Protein AF-A0A7S3RGF4-F1 (afdb_monomer_lite)

Structure (mmCIF, N/CA/C/O backbone):
data_AF-A0A7S3RGF4-F1
#
_entry.id   AF-A0A7S3RGF4-F1
#
loop_
_atom_site.group_PDB
_atom_site.id
_atom_site.type_sy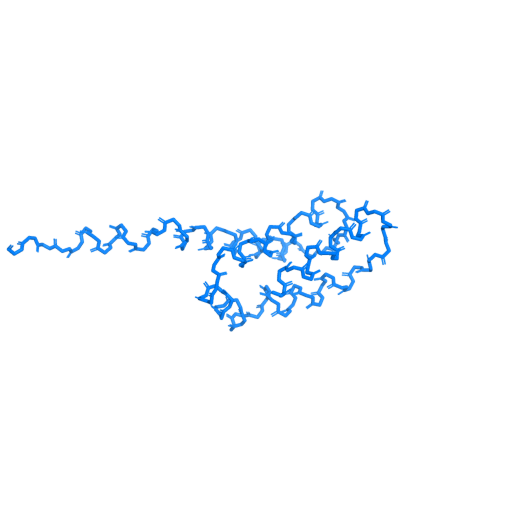mbol
_atom_site.label_atom_id
_atom_site.label_alt_id
_atom_site.label_comp_id
_atom_site.label_asym_id
_atom_site.label_entity_id
_atom_site.label_seq_id
_atom_site.pdbx_PDB_ins_code
_atom_site.Cartn_x
_atom_site.Cartn_y
_atom_site.Cartn_z
_atom_site.occupancy
_atom_site.B_iso_or_equiv
_atom_site.auth_seq_id
_atom_site.auth_comp_id
_atom_site.auth_asym_id
_atom_site.auth_atom_id
_atom_site.pdbx_PDB_model_num
ATOM 1 N N . GLU A 1 1 ? 3.673 -9.944 10.162 1.00 89.00 1 GLU A N 1
ATOM 2 C CA . GLU A 1 1 ? 3.918 -10.769 8.955 1.00 89.00 1 GLU A CA 1
ATOM 3 C C . GLU A 1 1 ? 3.541 -10.126 7.618 1.00 89.00 1 GLU A C 1
ATOM 5 O O . GLU A 1 1 ? 4.455 -9.944 6.826 1.00 89.00 1 GLU A O 1
ATOM 10 N N . ILE A 1 2 ? 2.284 -9.743 7.337 1.00 89.94 2 ILE A N 1
ATOM 11 C CA . ILE A 1 2 ? 1.891 -9.202 6.007 1.00 89.94 2 ILE A CA 1
ATOM 12 C C . ILE A 1 2 ? 2.718 -7.965 5.615 1.00 89.94 2 ILE A C 1
ATOM 14 O O . ILE A 1 2 ? 3.405 -7.978 4.597 1.00 89.94 2 ILE A O 1
ATOM 18 N N . GLN A 1 3 ? 2.748 -6.942 6.476 1.00 92.75 3 GLN A N 1
ATOM 19 C CA . GLN A 1 3 ? 3.545 -5.730 6.248 1.00 92.75 3 GLN A CA 1
ATOM 20 C C . GLN A 1 3 ? 5.032 -6.033 6.011 1.00 92.75 3 GLN A C 1
ATOM 22 O O . GLN A 1 3 ? 5.649 -5.450 5.125 1.00 92.75 3 GLN A O 1
ATOM 27 N N . LYS A 1 4 ? 5.604 -6.979 6.765 1.00 91.44 4 LYS A N 1
ATOM 28 C CA . LYS A 1 4 ? 7.008 -7.386 6.624 1.00 91.44 4 LYS A CA 1
ATOM 29 C C . LYS A 1 4 ? 7.280 -8.022 5.258 1.00 91.44 4 LYS A C 1
ATOM 31 O O . LYS A 1 4 ? 8.302 -7.726 4.651 1.00 91.44 4 LYS A O 1
ATOM 36 N N . ARG A 1 5 ? 6.369 -8.866 4.760 1.00 92.88 5 ARG A N 1
ATOM 37 C CA . ARG A 1 5 ? 6.481 -9.463 3.419 1.00 92.88 5 ARG A CA 1
ATOM 38 C C . ARG A 1 5 ? 6.423 -8.394 2.332 1.00 92.88 5 ARG A C 1
ATOM 40 O O . ARG A 1 5 ? 7.308 -8.378 1.488 1.00 92.88 5 ARG A O 1
ATOM 47 N N . LEU A 1 6 ? 5.474 -7.461 2.421 1.00 92.19 6 LEU A N 1
ATOM 48 C CA . LEU A 1 6 ? 5.367 -6.349 1.472 1.00 92.19 6 LEU A CA 1
ATOM 49 C C . LEU A 1 6 ? 6.626 -5.466 1.476 1.00 92.19 6 LEU A C 1
ATOM 51 O O . LEU A 1 6 ? 7.130 -5.086 0.426 1.00 92.19 6 LEU A O 1
ATOM 55 N N . ASN A 1 7 ? 7.186 -5.192 2.657 1.00 93.12 7 ASN A N 1
ATOM 56 C CA . ASN A 1 7 ? 8.444 -4.458 2.787 1.00 93.12 7 ASN A CA 1
ATOM 57 C C . ASN A 1 7 ? 9.629 -5.181 2.127 1.00 93.12 7 ASN A C 1
ATOM 59 O O . ASN A 1 7 ? 10.471 -4.550 1.496 1.00 93.12 7 ASN A O 1
ATOM 63 N N . ASN A 1 8 ? 9.698 -6.505 2.257 1.00 91.81 8 ASN A N 1
ATOM 64 C CA . ASN A 1 8 ? 10.742 -7.290 1.603 1.00 91.81 8 ASN A CA 1
ATOM 65 C C . ASN A 1 8 ? 10.580 -7.282 0.074 1.00 91.81 8 ASN A C 1
ATOM 67 O O . ASN A 1 8 ? 11.579 -7.168 -0.629 1.00 91.81 8 ASN A O 1
ATOM 71 N N . THR A 1 9 ? 9.347 -7.360 -0.439 1.00 94.06 9 THR A N 1
ATOM 72 C CA . THR A 1 9 ? 9.044 -7.226 -1.876 1.00 94.06 9 THR A CA 1
ATOM 73 C C . THR A 1 9 ? 9.509 -5.874 -2.426 1.00 94.06 9 THR A C 1
ATOM 75 O O . THR A 1 9 ? 10.193 -5.821 -3.451 1.00 94.06 9 THR A O 1
ATOM 78 N N . LEU A 1 10 ? 9.235 -4.787 -1.698 1.00 93.50 10 LEU A N 1
ATOM 79 C CA . LEU A 1 10 ? 9.729 -3.451 -2.039 1.00 93.50 10 LEU A CA 1
ATOM 80 C C . LEU A 1 10 ? 11.268 -3.409 -2.085 1.00 93.50 10 LEU A C 1
ATOM 82 O O . LEU A 1 10 ? 11.854 -2.876 -3.026 1.00 93.50 10 LEU A O 1
ATOM 86 N N . GLY A 1 11 ? 11.931 -4.033 -1.106 1.00 94.50 11 GLY A N 1
ATOM 87 C CA . GLY A 1 11 ? 13.393 -4.147 -1.063 1.00 94.50 11 GLY A CA 1
ATOM 88 C C . GLY A 1 11 ? 13.989 -4.911 -2.251 1.00 94.50 11 GLY A C 1
ATOM 89 O O . GLY A 1 11 ? 15.003 -4.488 -2.808 1.00 94.50 11 GLY A O 1
ATOM 90 N N . TRP A 1 12 ? 13.351 -6.000 -2.688 1.00 95.50 12 TRP A N 1
ATOM 91 C CA . TRP A 1 12 ? 13.749 -6.721 -3.903 1.00 95.50 12 TRP A CA 1
ATOM 92 C C . TRP A 1 12 ? 13.594 -5.867 -5.160 1.00 95.50 12 TRP A C 1
ATOM 94 O O . TRP A 1 12 ? 14.492 -5.849 -5.995 1.00 95.50 12 TRP A O 1
ATOM 104 N N . SER A 1 13 ? 12.520 -5.084 -5.265 1.00 95.00 13 SER A N 1
ATOM 105 C CA . SER A 1 13 ? 12.349 -4.159 -6.396 1.00 95.00 13 SER A CA 1
ATOM 106 C C . SER A 1 13 ? 13.472 -3.130 -6.454 1.00 95.00 13 SER A C 1
ATOM 108 O O . SER A 1 13 ? 14.072 -2.930 -7.503 1.00 95.00 13 SER A O 1
ATOM 110 N N . ALA A 1 14 ? 13.831 -2.557 -5.304 1.00 94.12 14 ALA A N 1
ATOM 111 C CA . ALA A 1 14 ? 14.896 -1.564 -5.214 1.00 94.12 14 ALA A CA 1
ATOM 112 C C . ALA A 1 14 ? 16.301 -2.112 -5.521 1.00 94.12 14 ALA A C 1
ATOM 114 O O . ALA A 1 14 ? 17.183 -1.343 -5.892 1.00 94.12 14 ALA A O 1
ATOM 115 N N . THR A 1 15 ? 16.536 -3.413 -5.330 1.00 95.88 15 THR A N 1
ATOM 116 C CA . THR A 1 15 ? 17.880 -4.008 -5.448 1.00 95.88 15 THR A CA 1
ATOM 117 C C . THR A 1 15 ? 18.086 -4.813 -6.724 1.00 95.88 15 THR A C 1
ATOM 119 O O . THR A 1 15 ? 19.210 -4.865 -7.218 1.00 95.88 15 THR A O 1
ATOM 122 N N . SER A 1 16 ? 17.037 -5.430 -7.269 1.00 93.56 16 SER A N 1
ATOM 123 C CA . SER A 1 16 ? 17.130 -6.272 -8.466 1.00 93.56 16 SER A CA 1
ATOM 124 C C . SER A 1 16 ? 16.197 -5.850 -9.599 1.00 93.56 16 SER A C 1
ATOM 126 O O . SER A 1 16 ? 16.434 -6.236 -10.743 1.00 93.56 16 SER A O 1
ATOM 128 N N . GLY A 1 17 ? 15.130 -5.100 -9.302 1.00 88.31 17 GLY A N 1
ATOM 129 C CA . GLY A 1 17 ? 14.085 -4.774 -10.275 1.00 88.31 17 GLY A CA 1
ATOM 130 C C . GLY A 1 17 ? 13.334 -5.999 -10.816 1.00 88.31 17 GLY A C 1
ATOM 131 O O . GLY A 1 17 ? 12.727 -5.910 -11.872 1.00 88.31 17 GLY A O 1
ATOM 132 N N . GLN A 1 18 ? 13.404 -7.151 -10.135 1.00 91.88 18 GLN A N 1
ATOM 133 C CA . GLN A 1 18 ? 12.836 -8.431 -10.604 1.00 91.88 18 GLN A CA 1
ATOM 134 C C . GLN A 1 18 ? 11.454 -8.748 -10.014 1.00 91.88 18 GLN A C 1
ATOM 136 O O . GLN A 1 18 ? 11.009 -9.892 -10.061 1.00 91.88 18 GLN A O 1
ATOM 141 N N . VAL A 1 19 ? 10.798 -7.782 -9.374 1.00 96.31 19 VAL A N 1
ATOM 142 C CA . VAL A 1 19 ? 9.428 -7.982 -8.897 1.00 96.31 19 VAL A CA 1
ATOM 143 C C . VAL A 1 19 ? 8.489 -7.540 -10.002 1.00 96.31 19 VAL A C 1
ATOM 145 O O . VAL A 1 19 ? 8.470 -6.368 -10.366 1.00 96.31 19 VAL A O 1
ATOM 148 N N . ASP A 1 20 ? 7.711 -8.481 -10.518 1.00 97.25 20 ASP A N 1
ATOM 149 C CA . ASP A 1 20 ? 6.728 -8.191 -11.550 1.00 97.25 20 ASP A CA 1
ATOM 150 C C . ASP A 1 20 ? 5.582 -7.316 -11.021 1.00 97.25 20 ASP A C 1
ATOM 152 O O . ASP A 1 20 ? 5.145 -7.449 -9.874 1.00 97.25 20 ASP A O 1
ATOM 156 N N . ASN A 1 21 ? 5.017 -6.491 -11.906 1.00 97.75 21 ASN A N 1
ATOM 157 C CA . ASN 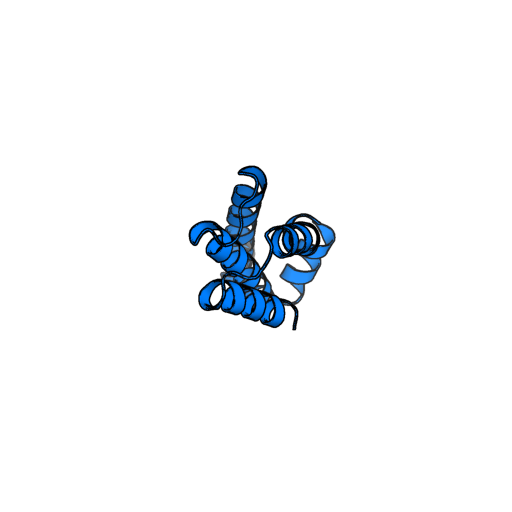A 1 21 ? 3.927 -5.566 -11.582 1.00 97.75 21 ASN A CA 1
ATOM 158 C C . ASN A 1 21 ? 2.703 -6.253 -10.945 1.00 97.75 21 ASN A C 1
ATOM 160 O O . ASN A 1 21 ? 2.092 -5.710 -10.026 1.00 97.75 21 ASN A O 1
ATOM 164 N N . TRP A 1 22 ? 2.365 -7.465 -11.404 1.00 97.56 22 TRP A N 1
ATOM 165 C CA . TRP A 1 22 ? 1.195 -8.214 -10.928 1.00 97.56 22 TRP A CA 1
ATOM 166 C C . TRP A 1 22 ? 1.271 -8.544 -9.431 1.00 97.56 22 TRP A C 1
ATOM 168 O O . TRP A 1 22 ? 0.241 -8.629 -8.773 1.00 97.56 22 TRP A O 1
ATOM 178 N N . VAL A 1 23 ? 2.478 -8.661 -8.863 1.00 97.56 23 VAL A N 1
ATOM 179 C CA . VAL A 1 23 ? 2.660 -8.933 -7.428 1.00 97.56 23 VAL A CA 1
ATOM 180 C C . VAL A 1 23 ? 2.090 -7.791 -6.586 1.00 97.56 23 VAL A C 1
ATOM 182 O O . VAL A 1 23 ? 1.515 -8.023 -5.521 1.00 97.56 23 VAL A O 1
ATOM 185 N N . TYR A 1 24 ? 2.254 -6.555 -7.058 1.00 98.25 24 TYR A N 1
ATOM 186 C CA . TYR A 1 24 ? 1.703 -5.378 -6.403 1.00 98.25 24 TYR A CA 1
ATOM 187 C C . TYR A 1 24 ? 0.207 -5.221 -6.671 1.00 98.25 24 TYR A C 1
ATOM 189 O O . TYR A 1 24 ? -0.520 -4.920 -5.728 1.00 98.25 24 TYR A O 1
ATOM 197 N N . GLU A 1 25 ? -0.260 -5.479 -7.897 1.00 98.31 25 GLU A N 1
ATOM 198 C CA . GLU A 1 25 ? -1.697 -5.458 -8.218 1.00 98.31 25 GLU A CA 1
ATOM 199 C C . GLU A 1 25 ? -2.488 -6.443 -7.356 1.00 98.31 25 GLU A C 1
ATOM 201 O O . GLU A 1 25 ? -3.401 -6.032 -6.644 1.00 98.31 25 GLU A O 1
ATOM 206 N N . ASP A 1 26 ? -2.082 -7.713 -7.319 1.00 98.00 26 ASP A N 1
ATOM 207 C CA . ASP A 1 26 ? -2.771 -8.742 -6.536 1.00 98.00 26 ASP A CA 1
ATOM 208 C C . ASP A 1 26 ? -2.775 -8.394 -5.041 1.00 98.00 26 ASP A C 1
ATOM 210 O O . ASP A 1 26 ? -3.772 -8.571 -4.336 1.00 98.00 26 ASP A O 1
ATOM 214 N N . ALA A 1 27 ? -1.661 -7.863 -4.529 1.00 97.75 27 ALA A N 1
ATOM 215 C CA . ALA A 1 27 ? -1.582 -7.439 -3.139 1.00 97.75 27 ALA A CA 1
ATOM 216 C C . ALA A 1 27 ? -2.479 -6.218 -2.858 1.00 97.75 27 ALA A C 1
ATOM 218 O O . ALA A 1 27 ? -3.109 -6.155 -1.799 1.00 97.75 27 ALA A O 1
ATOM 219 N N . ASN A 1 28 ? -2.556 -5.255 -3.777 1.00 98.38 28 ASN A N 1
ATOM 220 C CA . ASN A 1 28 ? -3.457 -4.112 -3.672 1.00 98.38 28 ASN A CA 1
ATOM 221 C C . ASN A 1 28 ? -4.925 -4.565 -3.700 1.00 98.38 28 ASN A C 1
ATOM 223 O O . ASN A 1 28 ? -5.712 -4.136 -2.857 1.00 98.38 28 ASN A O 1
ATOM 227 N N . ASP A 1 29 ? -5.284 -5.482 -4.592 1.00 97.81 29 ASP A N 1
ATOM 228 C CA . ASP A 1 29 ? -6.644 -6.008 -4.701 1.00 97.81 29 ASP A CA 1
ATOM 229 C C . ASP A 1 29 ? -7.091 -6.692 -3.402 1.00 97.81 29 ASP A C 1
ATOM 231 O O . ASP A 1 29 ? -8.179 -6.418 -2.892 1.00 97.81 29 ASP A O 1
ATOM 235 N N . VAL A 1 30 ? -6.220 -7.507 -2.802 1.00 96.19 30 VAL A N 1
ATOM 236 C CA . VAL A 1 30 ? -6.533 -8.218 -1.555 1.00 96.19 30 VAL A CA 1
ATOM 237 C C . VAL A 1 30 ? -6.568 -7.285 -0.345 1.00 96.19 30 VAL A C 1
ATOM 239 O O . VAL A 1 30 ? -7.458 -7.407 0.491 1.00 96.19 30 VAL A O 1
ATOM 242 N N . TYR A 1 31 ? -5.589 -6.389 -0.189 1.00 96.94 31 TYR A N 1
ATOM 243 C CA . TYR A 1 31 ? -5.408 -5.656 1.072 1.00 96.94 31 TYR A CA 1
ATOM 244 C C . TYR A 1 31 ? -5.937 -4.223 1.059 1.00 96.94 31 TYR A C 1
ATOM 246 O O . TYR A 1 31 ? -6.176 -3.669 2.132 1.00 96.94 31 TYR A O 1
ATOM 254 N N . MET A 1 32 ? -6.077 -3.622 -0.123 1.00 97.56 32 MET A N 1
ATOM 255 C CA . MET A 1 32 ? -6.371 -2.198 -0.289 1.00 97.56 32 MET A CA 1
ATOM 256 C C . MET A 1 32 ? -7.653 -1.936 -1.069 1.00 97.56 32 MET A C 1
ATOM 258 O O . MET A 1 32 ? -8.197 -0.852 -0.909 1.00 97.56 32 MET A O 1
ATOM 262 N N . LYS A 1 33 ? -8.184 -2.878 -1.858 1.00 97.50 33 LYS A N 1
ATOM 263 C CA . LYS A 1 33 ? -9.505 -2.721 -2.497 1.00 97.50 33 LYS A CA 1
ATOM 264 C C . LYS A 1 33 ? -10.646 -3.366 -1.729 1.00 97.50 33 LYS A C 1
ATOM 266 O O . LYS A 1 33 ? -11.737 -2.809 -1.733 1.00 97.50 33 LYS A O 1
ATOM 271 N N . ASP A 1 34 ? -10.416 -4.509 -1.088 1.00 97.50 34 ASP A N 1
ATOM 272 C CA . ASP A 1 34 ? -11.451 -5.201 -0.316 1.00 97.50 34 ASP A CA 1
ATOM 273 C C . ASP A 1 34 ? -11.801 -4.414 0.967 1.00 97.50 34 ASP A C 1
ATOM 275 O O . ASP A 1 34 ? -10.980 -4.362 1.893 1.00 97.50 34 ASP A O 1
ATOM 279 N N . PRO A 1 35 ? -13.015 -3.836 1.079 1.00 96.00 35 PRO A N 1
ATOM 280 C CA . PRO A 1 35 ? -13.406 -3.052 2.249 1.00 96.00 35 PRO A CA 1
ATOM 281 C C . PRO A 1 35 ? -13.435 -3.868 3.546 1.00 96.00 35 PRO A C 1
ATOM 283 O O . PRO A 1 35 ? -13.179 -3.330 4.627 1.00 96.00 35 PRO A O 1
ATOM 286 N N . GLU A 1 36 ? -13.733 -5.170 3.472 1.00 96.75 36 GLU A N 1
ATOM 287 C CA . GLU A 1 36 ? -13.732 -6.034 4.651 1.00 96.75 36 GLU A CA 1
ATOM 288 C C . GLU A 1 36 ? -12.300 -6.244 5.155 1.00 96.75 36 GLU A C 1
ATOM 290 O O . GLU A 1 36 ? -12.033 -6.134 6.359 1.00 96.75 36 GLU A O 1
ATOM 295 N N . MET A 1 37 ? -11.361 -6.487 4.236 1.00 97.06 37 MET A N 1
ATOM 296 C CA . MET A 1 37 ? -9.948 -6.630 4.573 1.00 97.06 37 MET A CA 1
ATOM 297 C C . MET A 1 37 ? -9.351 -5.322 5.101 1.00 97.06 37 MET A C 1
ATOM 299 O O . MET A 1 37 ? -8.659 -5.349 6.124 1.00 97.06 37 MET A O 1
ATOM 303 N N . GLN A 1 38 ? -9.647 -4.184 4.463 1.00 96.56 38 GLN A N 1
ATOM 304 C CA . GLN A 1 38 ? -9.226 -2.857 4.928 1.00 96.56 38 GLN A CA 1
ATOM 305 C C . GLN A 1 38 ? -9.637 -2.646 6.387 1.00 96.56 38 GLN A C 1
ATOM 307 O O . GLN A 1 38 ? -8.787 -2.394 7.246 1.00 96.56 38 GLN A O 1
ATOM 312 N N . LYS A 1 39 ? -10.932 -2.827 6.689 1.00 95.94 39 LYS A N 1
ATOM 313 C CA . LYS A 1 39 ? -11.472 -2.670 8.043 1.00 95.94 39 LYS A CA 1
ATOM 314 C C . LYS A 1 39 ? -10.771 -3.602 9.026 1.00 95.94 39 LYS A C 1
ATOM 316 O O . LYS A 1 39 ? -10.311 -3.157 10.078 1.00 95.94 39 LYS A O 1
ATOM 321 N N . ARG A 1 40 ? -10.627 -4.880 8.665 1.00 96.94 40 ARG A N 1
ATOM 322 C CA . ARG A 1 40 ? -9.969 -5.890 9.502 1.00 96.94 40 ARG A CA 1
ATOM 323 C C . ARG A 1 40 ? -8.532 -5.496 9.843 1.00 96.94 40 ARG A C 1
ATOM 325 O O . ARG A 1 40 ? -8.144 -5.565 11.010 1.00 96.94 40 ARG A O 1
ATOM 332 N N . LEU A 1 41 ? -7.734 -5.082 8.859 1.00 96.69 41 LEU A N 1
ATOM 333 C CA . LEU A 1 41 ? -6.335 -4.695 9.070 1.00 96.69 41 LEU A CA 1
ATOM 334 C C . LEU A 1 41 ? -6.218 -3.394 9.870 1.00 96.69 41 LEU A C 1
ATOM 336 O O . LEU A 1 41 ? -5.376 -3.306 10.768 1.00 96.69 41 LEU A O 1
ATOM 340 N N . MET A 1 42 ? -7.083 -2.419 9.587 1.00 95.19 42 MET A N 1
ATOM 341 C CA . MET A 1 42 ? -7.117 -1.128 10.269 1.00 95.19 42 MET A CA 1
ATOM 342 C C . MET A 1 42 ? -7.527 -1.256 11.747 1.00 95.19 42 MET A C 1
ATOM 344 O O . MET A 1 42 ? -6.969 -0.565 12.598 1.00 95.19 42 MET A O 1
ATOM 348 N N . GLU A 1 43 ? -8.459 -2.153 12.082 1.00 95.25 43 GLU A N 1
ATOM 349 C CA . GLU A 1 43 ? -8.842 -2.461 13.469 1.00 95.25 43 GLU A CA 1
ATOM 350 C C . GLU A 1 43 ? -7.785 -3.305 14.192 1.00 95.25 43 GLU A C 1
ATOM 352 O O . GLU A 1 43 ? -7.510 -3.075 15.368 1.00 95.25 43 GLU A O 1
ATOM 357 N N . THR A 1 44 ? -7.162 -4.257 13.491 1.00 96.62 44 THR A N 1
ATOM 358 C CA . THR A 1 44 ? -6.169 -5.162 14.089 1.00 96.62 44 THR A CA 1
ATOM 359 C C . THR A 1 44 ? -4.872 -4.435 14.439 1.00 96.62 44 THR A C 1
ATOM 361 O O . THR A 1 44 ? -4.318 -4.632 15.521 1.00 96.62 44 THR A O 1
ATOM 364 N N . ASN A 1 45 ? -4.333 -3.636 13.513 1.00 97.00 45 ASN A N 1
ATOM 365 C CA . ASN A 1 45 ? -3.100 -2.885 13.734 1.00 97.00 45 ASN A CA 1
ATOM 366 C C . ASN A 1 45 ? -3.002 -1.682 12.773 1.00 97.00 45 ASN A C 1
ATOM 368 O O . ASN A 1 45 ? -2.400 -1.806 11.698 1.00 97.00 45 ASN A O 1
ATOM 372 N N . PRO A 1 46 ? -3.515 -0.499 13.161 1.00 96.81 46 PRO A N 1
ATOM 373 C CA . PRO A 1 46 ? -3.545 0.670 12.282 1.00 96.81 46 PRO A CA 1
ATOM 374 C C . PRO A 1 46 ? -2.139 1.159 11.905 1.00 96.81 46 PRO A C 1
ATOM 376 O O . PRO A 1 46 ? -1.886 1.499 10.755 1.00 96.81 46 PRO A O 1
ATOM 379 N N . ASN A 1 47 ? -1.168 1.084 12.820 1.00 97.00 47 ASN A N 1
ATOM 380 C CA . ASN A 1 47 ? 0.224 1.439 12.523 1.00 97.00 47 ASN A CA 1
ATOM 381 C C . ASN A 1 47 ? 0.841 0.547 11.434 1.00 97.00 47 ASN A C 1
ATOM 383 O O . ASN A 1 47 ? 1.613 1.020 10.597 1.00 97.00 47 ASN A O 1
ATOM 387 N N . SER A 1 48 ? 0.528 -0.752 11.447 1.00 97.19 48 SER A N 1
ATOM 388 C CA . SER A 1 48 ? 0.968 -1.681 10.404 1.00 97.19 48 SER A CA 1
ATOM 389 C C . SER A 1 48 ? 0.234 -1.439 9.089 1.00 97.19 48 SER A C 1
ATOM 391 O O . SER A 1 48 ? 0.868 -1.506 8.039 1.00 97.19 48 SER A O 1
ATOM 393 N N . PHE A 1 49 ? -1.070 -1.159 9.137 1.00 98.06 49 PHE A N 1
ATOM 394 C CA . PHE A 1 49 ? -1.863 -0.853 7.948 1.00 98.06 49 PHE A CA 1
ATOM 395 C C . PHE A 1 49 ? -1.347 0.410 7.249 1.00 98.06 49 PHE A C 1
ATOM 397 O O . PHE A 1 49 ? -1.037 0.361 6.062 1.00 98.06 49 PHE A O 1
ATOM 404 N N . ARG A 1 50 ? -1.084 1.487 8.001 1.00 98.19 50 ARG A N 1
ATOM 405 C CA . ARG A 1 50 ? -0.441 2.704 7.482 1.00 98.19 50 ARG A CA 1
ATOM 406 C C . ARG A 1 50 ? 0.867 2.418 6.754 1.00 98.19 50 ARG A C 1
ATOM 408 O O . ARG A 1 50 ? 1.083 2.917 5.656 1.00 98.19 50 ARG A O 1
ATOM 415 N N . LYS A 1 51 ? 1.741 1.596 7.345 1.00 97.94 51 LYS A N 1
ATOM 416 C CA . LYS A 1 51 ? 3.006 1.201 6.703 1.00 97.94 51 LYS A CA 1
ATOM 417 C C . LYS A 1 51 ? 2.776 0.425 5.406 1.00 97.94 51 LYS A C 1
ATOM 419 O O . LYS A 1 51 ? 3.551 0.578 4.475 1.00 97.94 51 LYS A O 1
ATOM 424 N N . MET A 1 52 ? 1.737 -0.407 5.330 1.00 98.19 52 MET A N 1
ATOM 425 C CA . MET A 1 52 ? 1.401 -1.103 4.085 1.00 98.19 52 MET A CA 1
ATOM 426 C C . MET A 1 52 ? 0.967 -0.118 2.998 1.00 98.19 52 MET A C 1
ATOM 428 O O . MET A 1 52 ? 1.498 -0.187 1.895 1.00 98.19 52 MET A O 1
ATOM 432 N N . VAL A 1 53 ? 0.073 0.820 3.323 1.00 98.44 53 VAL A N 1
ATOM 433 C CA . VAL A 1 53 ? -0.369 1.873 2.393 1.00 98.44 53 VAL A CA 1
ATOM 434 C C . VAL A 1 53 ? 0.820 2.715 1.917 1.00 98.44 53 VAL A C 1
ATOM 436 O O . VAL A 1 53 ? 0.990 2.924 0.718 1.00 98.44 53 VAL A O 1
ATOM 439 N N . ALA A 1 54 ? 1.699 3.124 2.839 1.00 98.19 54 ALA A N 1
ATOM 440 C CA . ALA A 1 54 ? 2.918 3.863 2.514 1.00 98.19 54 ALA A CA 1
ATOM 441 C C . ALA A 1 54 ? 3.838 3.084 1.560 1.00 98.19 54 ALA A C 1
ATOM 443 O O . ALA A 1 54 ? 4.340 3.658 0.600 1.00 98.19 54 ALA A O 1
ATOM 444 N N . ASN A 1 55 ? 4.012 1.777 1.776 1.00 98.25 55 ASN A N 1
ATOM 445 C CA . ASN A 1 55 ? 4.838 0.939 0.906 1.00 98.25 55 ASN A CA 1
ATOM 446 C C . ASN A 1 55 ? 4.273 0.837 -0.521 1.00 98.25 55 ASN A C 1
ATOM 448 O O . ASN A 1 55 ? 5.053 0.821 -1.469 1.00 98.25 55 ASN A O 1
ATOM 452 N N . PHE A 1 56 ? 2.947 0.781 -0.694 1.00 98.62 56 PHE A N 1
ATOM 453 C CA . PHE A 1 56 ? 2.326 0.804 -2.026 1.00 98.62 56 PHE A CA 1
ATOM 454 C C . PHE A 1 56 ? 2.524 2.151 -2.727 1.00 98.62 56 PHE A C 1
ATOM 456 O O . PHE A 1 56 ? 2.923 2.189 -3.890 1.00 98.62 56 PHE A O 1
ATOM 463 N N . LEU A 1 57 ? 2.311 3.257 -2.008 1.00 98.62 57 LEU A N 1
ATOM 464 C 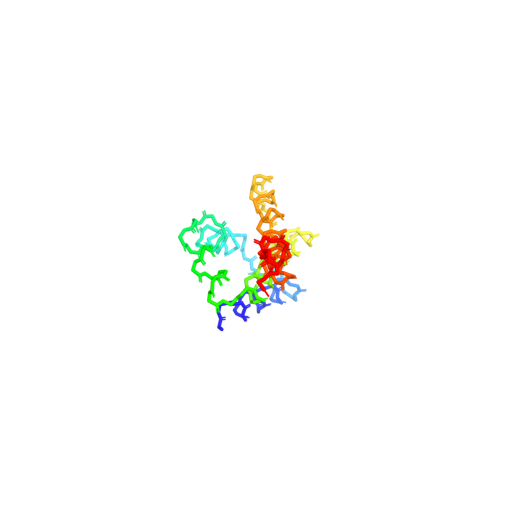CA . LEU A 1 57 ? 2.565 4.601 -2.534 1.00 98.62 57 LEU A CA 1
ATOM 465 C C . LEU A 1 57 ? 4.044 4.791 -2.906 1.00 98.62 57 LEU A C 1
ATOM 467 O O . LEU A 1 57 ? 4.348 5.386 -3.936 1.00 98.62 57 LEU A O 1
ATOM 471 N N . GLU A 1 58 ? 4.967 4.251 -2.108 1.00 98.31 58 GLU A N 1
ATOM 472 C CA . GLU A 1 58 ? 6.400 4.273 -2.399 1.00 98.31 58 GLU A CA 1
ATOM 473 C C . GLU A 1 58 ? 6.755 3.425 -3.626 1.00 98.31 58 GLU A C 1
ATOM 475 O O . GLU A 1 58 ? 7.524 3.880 -4.474 1.00 98.31 58 GLU A O 1
ATOM 480 N N . ALA A 1 59 ? 6.190 2.219 -3.750 1.00 98.25 59 ALA A N 1
ATOM 481 C CA . ALA A 1 59 ? 6.402 1.363 -4.916 1.00 98.25 59 ALA A CA 1
ATOM 482 C C . ALA A 1 59 ? 5.987 2.079 -6.210 1.00 98.25 59 ALA A C 1
ATOM 484 O O . ALA A 1 59 ? 6.747 2.079 -7.179 1.00 98.25 59 ALA A O 1
ATOM 485 N N . ASN A 1 60 ? 4.837 2.759 -6.201 1.00 98.50 60 ASN A N 1
ATOM 486 C CA . ASN A 1 60 ? 4.397 3.557 -7.341 1.00 98.50 60 ASN A CA 1
ATOM 487 C C . ASN A 1 60 ? 5.284 4.789 -7.577 1.00 98.50 60 ASN A C 1
ATOM 489 O O . ASN A 1 60 ? 5.777 4.985 -8.685 1.00 98.50 60 ASN A O 1
ATOM 493 N N . GLY A 1 61 ? 5.568 5.577 -6.537 1.00 97.94 61 GLY A N 1
ATOM 494 C CA . GLY A 1 61 ? 6.384 6.792 -6.650 1.00 97.94 61 GLY A CA 1
ATOM 495 C C . GLY A 1 61 ? 7.824 6.546 -7.116 1.00 97.94 61 GLY A C 1
ATOM 496 O O . GLY A 1 61 ? 8.469 7.459 -7.628 1.00 97.94 61 GLY A O 1
ATOM 497 N N . ARG A 1 62 ? 8.333 5.318 -6.961 1.00 97.56 62 ARG A N 1
ATOM 498 C CA . ARG A 1 62 ? 9.655 4.889 -7.447 1.00 97.56 62 ARG A CA 1
ATOM 499 C C . ARG A 1 62 ? 9.623 4.167 -8.798 1.00 97.56 62 ARG A C 1
ATOM 501 O O . ARG A 1 62 ? 10.683 3.782 -9.282 1.00 97.56 62 ARG A O 1
ATOM 508 N N . GLY A 1 63 ? 8.447 3.978 -9.396 1.00 96.94 63 GLY A N 1
ATOM 509 C CA . GLY A 1 63 ? 8.288 3.272 -10.671 1.00 96.94 63 GLY A CA 1
ATOM 510 C C . GLY A 1 63 ? 8.443 1.752 -10.576 1.00 96.94 63 GLY A C 1
ATOM 511 O O . GLY A 1 63 ? 8.696 1.103 -11.583 1.00 96.94 63 GLY A O 1
ATOM 512 N N . TYR A 1 64 ? 8.320 1.169 -9.379 1.00 97.94 64 TYR A N 1
ATOM 513 C CA . TYR A 1 64 ? 8.324 -0.289 -9.193 1.00 97.94 64 TYR A CA 1
ATOM 514 C C . TYR A 1 64 ? 6.944 -0.910 -9.416 1.00 97.94 64 TYR A C 1
ATOM 516 O O . TYR A 1 64 ? 6.839 -2.118 -9.611 1.00 97.94 64 TYR A O 1
ATOM 524 N N . TRP A 1 65 ? 5.897 -0.090 -9.338 1.00 98.56 65 TRP A N 1
ATOM 525 C CA . TRP A 1 65 ? 4.518 -0.501 -9.536 1.00 98.56 65 TRP A CA 1
ATOM 526 C C . TRP A 1 65 ? 3.760 0.531 -10.373 1.00 98.56 65 TRP A C 1
ATOM 528 O O . TRP A 1 65 ? 3.581 1.682 -9.967 1.00 98.56 65 TRP A O 1
ATOM 538 N N . GLU A 1 66 ? 3.296 0.105 -11.539 1.00 98.31 66 GLU A N 1
ATOM 539 C CA . GLU A 1 66 ? 2.405 0.851 -12.418 1.00 98.31 66 GLU A CA 1
ATOM 540 C C . GLU A 1 66 ? 0.966 0.384 -12.198 1.00 98.31 66 GLU A C 1
ATOM 542 O O . GLU A 1 66 ? 0.667 -0.810 -12.250 1.00 98.31 66 GLU A O 1
ATOM 547 N N . THR A 1 67 ? 0.067 1.333 -11.946 1.00 98.62 67 THR A N 1
ATOM 548 C CA . THR A 1 67 ? -1.329 1.047 -11.616 1.00 98.62 67 THR A CA 1
ATOM 549 C C . THR A 1 67 ? -2.251 2.189 -12.030 1.00 98.62 67 THR A C 1
ATOM 551 O O . THR A 1 67 ? -1.796 3.241 -12.478 1.00 98.62 67 THR A O 1
ATOM 554 N N . SER A 1 68 ? -3.559 1.987 -11.881 1.00 98.62 68 SER A N 1
ATOM 555 C CA . SER A 1 68 ? -4.565 3.003 -12.195 1.00 98.62 68 SER A CA 1
ATOM 556 C C . SER A 1 68 ? -4.510 4.205 -11.244 1.00 98.62 68 SER A C 1
ATOM 558 O O . SER A 1 68 ? -4.213 4.072 -10.057 1.00 98.62 68 SER A O 1
ATOM 560 N N . GLU A 1 69 ? -4.881 5.387 -11.743 1.00 98.31 69 GLU A N 1
ATOM 561 C CA . GLU A 1 69 ? -5.024 6.587 -10.904 1.00 98.31 69 GLU A CA 1
ATOM 562 C C . GLU A 1 69 ? -6.045 6.382 -9.773 1.00 98.31 69 GLU A C 1
ATOM 564 O O . GLU A 1 69 ? -5.843 6.873 -8.665 1.00 98.31 69 GLU A O 1
ATOM 569 N N . GLU A 1 70 ? -7.096 5.596 -10.024 1.00 98.44 70 GLU A N 1
ATOM 570 C CA . GLU A 1 70 ? -8.102 5.220 -9.026 1.00 98.44 70 GLU A CA 1
ATOM 571 C C . GLU A 1 70 ? -7.481 4.462 -7.843 1.00 98.44 70 GLU A C 1
ATOM 573 O O . GLU A 1 70 ? -7.768 4.777 -6.687 1.00 98.44 70 GLU A O 1
ATOM 578 N N . ASN A 1 71 ? -6.576 3.514 -8.110 1.00 98.56 71 ASN A N 1
ATOM 579 C CA . ASN A 1 71 ? -5.864 2.794 -7.055 1.00 98.56 71 ASN A CA 1
ATOM 580 C C . ASN A 1 71 ? -5.001 3.739 -6.214 1.00 98.56 71 ASN A C 1
ATOM 582 O O . ASN A 1 71 ? -5.002 3.646 -4.986 1.00 98.56 71 ASN A O 1
ATOM 586 N N . ILE A 1 72 ? -4.290 4.670 -6.855 1.00 98.69 72 ILE A N 1
ATOM 587 C CA . ILE A 1 72 ? -3.451 5.644 -6.146 1.00 98.69 72 ILE A CA 1
ATOM 588 C C . ILE A 1 72 ? -4.296 6.580 -5.283 1.00 98.69 72 ILE A C 1
ATOM 590 O O . ILE A 1 72 ? -3.925 6.862 -4.142 1.00 98.69 72 ILE A O 1
ATOM 594 N N . GLU A 1 73 ? -5.442 7.031 -5.785 1.00 98.62 73 GLU A N 1
ATOM 595 C CA . GLU A 1 73 ? -6.344 7.886 -5.018 1.00 98.62 73 GLU A CA 1
ATOM 596 C C . GLU A 1 73 ? -6.954 7.143 -3.822 1.00 98.62 73 GLU A C 1
ATOM 598 O O . GLU A 1 73 ? -6.969 7.663 -2.705 1.00 98.62 73 GLU A O 1
ATOM 603 N N . ASN A 1 74 ? -7.352 5.884 -4.012 1.00 98.44 74 ASN A N 1
ATOM 604 C CA . ASN A 1 74 ? -7.809 5.032 -2.919 1.00 98.44 74 ASN A CA 1
ATOM 605 C C . ASN A 1 74 ? -6.727 4.852 -1.838 1.00 98.44 74 ASN A C 1
ATOM 607 O O . ASN A 1 74 ? -7.016 4.970 -0.649 1.00 98.44 74 ASN A O 1
ATOM 611 N N . LEU A 1 75 ? -5.466 4.640 -2.222 1.00 98.69 75 LEU A N 1
ATOM 612 C CA . LEU A 1 75 ? -4.357 4.539 -1.267 1.00 98.69 75 LEU A CA 1
ATOM 613 C C . LEU A 1 75 ? -4.128 5.843 -0.495 1.00 98.69 75 LEU A C 1
ATOM 615 O O . LEU A 1 75 ? -3.910 5.800 0.715 1.00 98.69 75 LEU A O 1
ATOM 619 N N . ARG A 1 76 ? -4.202 7.006 -1.154 1.00 98.62 76 ARG A N 1
ATOM 620 C CA . ARG A 1 76 ? -4.094 8.312 -0.477 1.00 98.62 76 ARG A CA 1
ATOM 621 C C . ARG A 1 76 ? -5.211 8.507 0.541 1.00 98.62 76 ARG A C 1
ATOM 623 O O . ARG A 1 76 ? -4.939 8.912 1.670 1.00 98.62 76 ARG A O 1
ATOM 630 N N . LYS A 1 77 ? -6.441 8.148 0.172 1.00 98.38 77 LYS A N 1
ATOM 631 C CA . LYS A 1 77 ? -7.591 8.171 1.077 1.00 98.38 77 LYS A CA 1
ATOM 632 C C . LYS A 1 77 ? -7.379 7.249 2.281 1.00 98.38 77 LYS A C 1
ATOM 634 O O . LYS A 1 77 ? -7.506 7.701 3.414 1.00 98.38 77 LYS A O 1
ATOM 639 N N . LEU A 1 78 ? -6.985 5.995 2.054 1.00 98.31 78 LEU A N 1
ATOM 640 C CA . LEU A 1 78 ? -6.702 5.036 3.129 1.00 98.31 78 LEU A CA 1
ATOM 641 C C . LEU A 1 78 ? -5.573 5.509 4.052 1.00 98.31 78 LEU A C 1
ATOM 643 O O . LEU A 1 78 ? -5.623 5.252 5.254 1.00 98.31 78 LEU A O 1
ATOM 647 N N . TYR A 1 79 ? -4.569 6.205 3.508 1.00 98.31 79 TYR A N 1
ATOM 648 C CA . TYR A 1 79 ? -3.495 6.808 4.295 1.00 98.31 79 TYR A CA 1
ATOM 649 C C . TYR A 1 79 ? -4.033 7.893 5.237 1.00 98.31 79 TYR A C 1
ATOM 651 O O . TYR A 1 79 ? -3.690 7.899 6.414 1.00 98.31 79 TYR A O 1
ATOM 659 N N . MET A 1 80 ? -4.909 8.776 4.751 1.00 97.56 80 MET A N 1
ATOM 660 C CA . MET A 1 80 ? -5.545 9.796 5.594 1.00 97.56 80 MET A CA 1
ATOM 661 C C . MET A 1 80 ? -6.438 9.169 6.672 1.00 97.56 80 MET A C 1
ATOM 663 O O . MET A 1 80 ? -6.314 9.508 7.844 1.00 97.56 80 MET A O 1
ATOM 667 N N . GLU A 1 81 ? -7.282 8.203 6.304 1.00 96.62 81 GLU A N 1
ATOM 668 C CA . GLU A 1 81 ? -8.198 7.541 7.243 1.00 96.62 81 GLU A CA 1
ATOM 669 C C . GLU A 1 81 ? -7.459 6.825 8.383 1.00 96.62 81 GLU A C 1
ATOM 671 O O . GLU A 1 81 ? -7.884 6.866 9.542 1.00 96.62 81 GLU A O 1
ATOM 676 N N . VAL A 1 82 ? -6.337 6.163 8.079 1.00 97.38 82 VAL A N 1
ATOM 677 C CA . VAL A 1 82 ? -5.544 5.498 9.116 1.00 97.38 82 VAL A CA 1
ATOM 678 C C . VAL A 1 82 ? -4.772 6.491 9.986 1.00 97.38 82 VAL A C 1
ATOM 680 O O . VAL A 1 82 ? -4.632 6.229 11.181 1.00 97.38 82 VAL A O 1
ATOM 683 N N . GLU A 1 83 ? -4.313 7.621 9.439 1.00 96.81 83 GLU A N 1
ATOM 684 C CA . GLU A 1 83 ? -3.711 8.703 10.233 1.00 96.81 83 GLU A CA 1
ATOM 685 C C . GLU A 1 83 ? -4.728 9.288 11.216 1.00 96.81 83 GLU A C 1
ATOM 687 O O . GLU A 1 83 ? -4.458 9.298 12.416 1.00 96.81 83 GLU A O 1
ATOM 692 N N . ASP A 1 84 ? -5.937 9.633 10.762 1.00 95.38 84 ASP A N 1
ATOM 693 C CA . ASP A 1 84 ? -7.013 10.143 11.626 1.00 95.38 84 ASP A CA 1
ATOM 694 C C . ASP A 1 84 ? -7.331 9.175 12.778 1.00 95.38 84 ASP A C 1
ATOM 696 O O . ASP A 1 84 ? -7.565 9.581 13.927 1.00 95.38 84 ASP A O 1
ATOM 700 N N . LYS A 1 85 ? -7.308 7.867 12.487 1.00 93.38 85 LYS A N 1
ATOM 701 C CA . LYS A 1 85 ? -7.511 6.808 13.482 1.00 93.38 85 LYS A CA 1
ATOM 702 C C . LYS A 1 85 ? -6.359 6.713 14.484 1.00 93.38 85 LYS A C 1
ATOM 704 O O . LYS A 1 85 ? -6.614 6.478 15.665 1.00 93.38 85 LYS A O 1
ATOM 709 N N . ILE A 1 86 ? -5.110 6.850 14.034 1.00 94.31 86 ILE A N 1
ATOM 710 C CA . ILE A 1 86 ? -3.917 6.803 14.896 1.00 94.31 86 ILE A CA 1
ATOM 711 C C . ILE A 1 86 ? -3.845 8.047 15.785 1.00 94.31 86 ILE A C 1
ATOM 713 O O . ILE A 1 86 ? -3.572 7.928 16.979 1.00 94.31 86 ILE A O 1
ATOM 717 N N . GLU A 1 87 ? -4.110 9.222 15.218 1.00 90.69 87 GLU A N 1
ATOM 718 C CA . GLU A 1 87 ? -4.074 10.509 15.919 1.00 90.69 87 GLU A CA 1
ATOM 719 C C . GLU A 1 87 ? -5.294 10.718 16.828 1.00 90.69 87 GLU A C 1
ATOM 721 O O . GLU A 1 87 ? -5.263 11.529 17.755 1.00 90.69 87 GLU A O 1
ATOM 726 N N . GLY A 1 88 ? -6.355 9.931 16.631 1.00 75.19 88 GLY A N 1
ATOM 727 C CA . GLY A 1 88 ? -7.514 9.909 17.512 1.00 75.19 88 GLY A CA 1
ATOM 728 C C . GLY A 1 88 ? -8.453 11.092 17.294 1.00 75.19 88 GLY A C 1
ATOM 729 O O . GLY A 1 88 ? -9.031 11.596 18.261 1.00 75.19 88 GLY A O 1
ATOM 730 N N . VAL A 1 89 ? -8.668 11.509 16.043 1.00 61.16 89 VAL A N 1
ATOM 731 C CA . VAL A 1 89 ? -9.657 12.551 15.704 1.00 61.16 89 VAL A CA 1
ATOM 732 C C . VAL A 1 89 ? -11.078 12.143 16.158 1.00 61.16 89 VAL A C 1
ATOM 734 O O . VAL A 1 89 ? -11.885 12.995 16.532 1.00 61.16 89 VAL A O 1
ATOM 737 N N . GLU A 1 90 ? -11.362 10.840 16.313 1.00 53.59 90 GLU A N 1
ATOM 738 C CA . GLU A 1 90 ? -12.587 10.339 16.970 1.00 53.59 90 GLU A CA 1
ATOM 739 C C . GLU A 1 90 ? -12.676 10.658 18.482 1.00 53.59 90 GLU A C 1
ATOM 741 O O . GLU A 1 90 ? -13.773 10.862 19.015 1.00 53.59 90 GLU A O 1
ATOM 746 N N . ASN A 1 91 ? -11.549 10.735 19.200 1.00 49.69 91 ASN A N 1
ATOM 747 C CA . ASN A 1 91 ? -11.528 10.995 20.646 1.00 49.69 91 ASN A CA 1
ATOM 748 C C . ASN A 1 91 ? -11.741 12.476 20.987 1.00 49.69 91 ASN A C 1
ATOM 750 O O . ASN A 1 91 ? -12.314 12.779 22.037 1.00 49.69 91 ASN A O 1
ATOM 754 N N . GLN A 1 92 ? -11.364 13.404 20.104 1.00 47.47 92 GLN A N 1
ATOM 755 C CA . GLN A 1 92 ? -11.579 14.838 20.337 1.00 47.47 92 GLN A CA 1
ATOM 756 C C . GLN A 1 92 ? -13.065 15.229 20.243 1.00 47.47 92 GLN A C 1
ATOM 758 O O . GLN A 1 92 ? -13.533 16.055 21.027 1.00 47.47 92 GLN A O 1
ATOM 763 N N . MET A 1 93 ? -13.848 14.571 19.377 1.00 50.97 93 MET A N 1
ATOM 764 C CA . MET A 1 93 ? -15.303 14.783 19.308 1.00 50.97 93 MET A CA 1
ATOM 765 C C . MET A 1 93 ? -16.070 14.119 20.464 1.00 50.97 93 MET A C 1
ATOM 767 O O . MET A 1 93 ? -17.111 14.630 20.883 1.00 50.97 93 MET A O 1
ATOM 771 N N . ARG A 1 94 ? -15.572 12.997 21.010 1.00 51.28 94 ARG A N 1
ATOM 772 C CA . ARG A 1 94 ? -16.160 12.351 22.200 1.00 51.28 94 ARG A CA 1
ATOM 773 C C . ARG A 1 94 ? -15.897 13.139 23.484 1.00 51.28 94 ARG A C 1
ATOM 775 O O . ARG A 1 94 ? -16.797 13.240 24.313 1.00 51.28 94 ARG A O 1
ATOM 782 N N . ALA A 1 95 ? -14.719 13.746 23.626 1.00 54.66 95 ALA A N 1
ATOM 783 C CA . ALA A 1 95 ? -14.374 14.560 24.793 1.00 54.66 95 ALA A CA 1
ATOM 784 C C . ALA A 1 95 ? -15.164 15.883 24.876 1.00 54.66 95 ALA A C 1
ATOM 786 O O . ALA A 1 95 ? -15.450 16.347 25.975 1.00 54.66 95 ALA A O 1
ATOM 787 N N . GLN A 1 96 ? -15.579 16.468 23.744 1.00 53.62 96 GLN A N 1
ATOM 788 C CA . GLN A 1 96 ? -16.375 17.710 23.722 1.00 53.62 96 GLN A CA 1
ATOM 789 C C . GLN A 1 96 ? -17.879 17.507 23.984 1.00 53.62 96 GLN A C 1
ATOM 791 O O . GLN A 1 96 ? -18.593 18.477 24.223 1.00 53.62 96 GLN A O 1
ATOM 796 N N . LYS A 1 97 ? -18.382 16.265 23.944 1.00 54.38 97 LYS A N 1
ATOM 797 C CA . LYS A 1 97 ? -19.810 15.945 24.139 1.00 54.38 97 LYS A CA 1
ATOM 798 C C . LYS A 1 97 ? -20.173 15.473 25.550 1.00 54.38 97 LYS A C 1
ATOM 800 O O . LYS A 1 97 ? -21.333 15.136 25.772 1.00 54.38 97 LYS A O 1
ATOM 805 N N . MET A 1 98 ? -19.234 15.442 26.495 1.00 51.19 98 MET A N 1
ATOM 806 C CA . MET A 1 98 ? -19.552 15.165 27.899 1.00 51.19 98 MET A CA 1
ATOM 807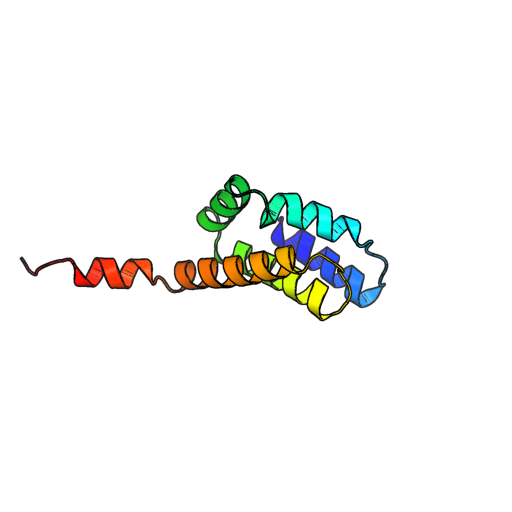 C C . MET A 1 98 ? -19.826 16.486 28.632 1.00 51.19 98 MET A C 1
ATOM 809 O O . MET A 1 98 ? -18.871 17.200 28.936 1.00 51.19 98 MET A O 1
ATOM 813 N N . PRO A 1 99 ? -21.093 16.851 28.914 1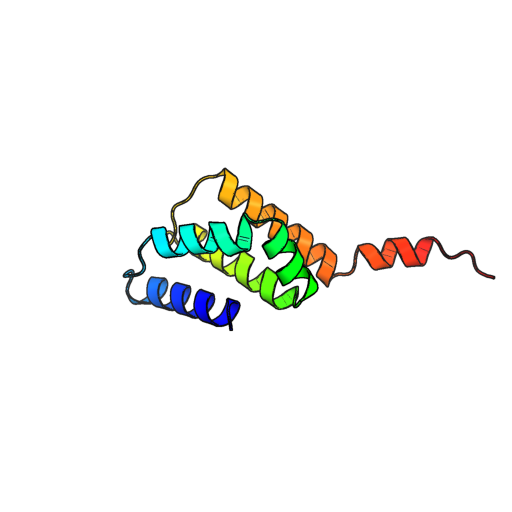.00 53.75 99 PRO A N 1
ATOM 814 C CA . PRO A 1 99 ? -21.358 17.912 29.870 1.00 53.75 99 PRO A CA 1
ATOM 815 C C . PRO A 1 99 ? -20.863 17.457 31.243 1.00 53.75 99 PRO A C 1
ATOM 817 O O . PRO A 1 99 ? -21.139 16.332 31.666 1.00 53.75 99 PRO A O 1
ATOM 820 N N . SER A 1 100 ? -20.120 18.336 31.911 1.00 59.12 100 SER A N 1
ATOM 821 C CA . SER A 1 100 ? -19.732 18.200 33.311 1.00 59.12 100 SER A CA 1
ATOM 822 C C . SER A 1 100 ? -20.977 17.866 34.140 1.00 59.12 100 SER A C 1
ATOM 824 O O . SER A 1 100 ? -21.903 18.677 34.187 1.00 59.12 100 SER A O 1
ATOM 826 N N . GLN A 1 101 ? -21.023 16.671 34.733 1.00 50.19 101 GLN A N 1
ATOM 827 C CA . GLN A 1 101 ? -21.903 16.410 35.874 1.00 50.19 101 GLN A CA 1
ATOM 828 C C . GLN A 1 101 ? -21.233 16.912 37.147 1.00 50.19 101 GLN A C 1
ATOM 830 O O . GLN A 1 101 ? -19.992 16.762 37.243 1.00 50.19 101 GLN A O 1
#

Foldseek 3Di:
DLLVVLVVLLVCCVPPVPRDQVVLVVSCVQQQVDPVNLVVCLVVPLPSSLSNLVSSLVCVVVVSYDDDPVSVVSSVVSNVVSVCVVVPVVVVVVVVPDDDD

Sequence (101 aa):
EIQKRLNNTLGWSATSGQVDNWVYEDANDVYMKDPEMQKRLMETNPNSFRKMVANFLEANGRGYWETSEENIENLRKLYMEVEDKIEGVENQMRAQKMPSQ

Secondary structure (DSSP, 8-state):
-HHHHHHHHHHHHHHH----HHHHHHHHIIIII-HHHHHHHHHH-HHHHHHHHHHHHHHHHTTS----HHHHHHHHHHHHHHHHHHHTHHHHHHHTT----

Radius of gyration: 16.16 Å; chains: 1; bounding box: 40×29×48 Å

Organism: NCBI:txid141414

pLDDT: mean 90.66, std 14.8, range [47.47, 98.69]

InterPro d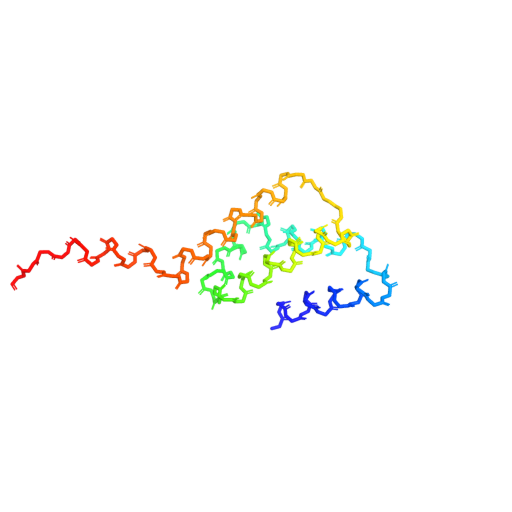omains:
  IPR003672 CobN/magnesium chelatase [PF02514] (1-71)
  IPR003672 CobN/magnesium chelatase [PTHR44119] (1-98)